Protein AF-A0A5K1EYT5-F1 (afdb_monomer)

InterPro domains:
  IPR001404 Heat shock protein Hsp90 family [PTHR11528] (1-42)
  IPR036890 Histidine kinase/HSP90-like ATPase superfamily [G3DSA:3.30.565.10] (1-42)
  IPR036890 Histidine kinase/HSP90-like ATPase superfamily [SSF55874] (1-42)

Structure (mmCIF, N/CA/C/O backbone):
data_AF-A0A5K1EYT5-F1
#
_entry.id   AF-A0A5K1EYT5-F1
#
loop_
_atom_site.group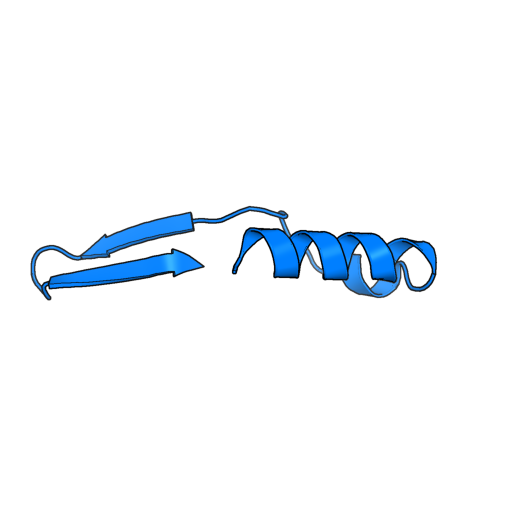_PDB
_atom_site.id
_atom_site.type_symbol
_atom_site.label_atom_id
_atom_site.label_alt_id
_atom_site.label_comp_id
_atom_site.label_asym_id
_atom_site.label_entity_id
_atom_site.label_seq_id
_atom_site.pdbx_PDB_ins_code
_atom_site.Cartn_x
_atom_site.Cartn_y
_atom_site.Cartn_z
_atom_site.occupancy
_atom_site.B_iso_or_equiv
_atom_site.auth_seq_id
_atom_site.auth_comp_id
_atom_site.auth_asym_id
_atom_site.auth_atom_id
_atom_site.pdbx_PDB_mod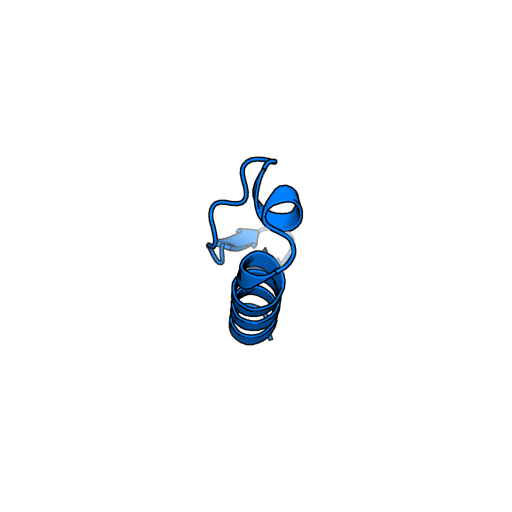el_num
ATOM 1 N N . ASN A 1 1 ? 6.589 -3.462 7.501 1.00 92.56 1 ASN A N 1
ATOM 2 C CA . ASN A 1 1 ? 6.506 -4.305 6.285 1.00 92.56 1 ASN A CA 1
ATOM 3 C C . ASN A 1 1 ? 5.871 -3.590 5.105 1.00 92.56 1 ASN A C 1
ATOM 5 O O . ASN A 1 1 ? 6.428 -3.695 4.027 1.00 92.56 1 ASN A O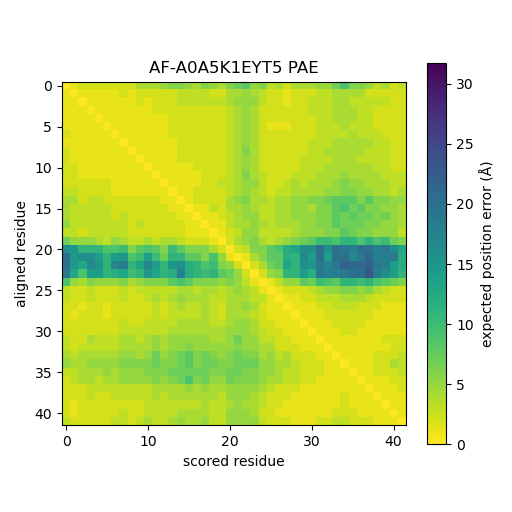 1
ATOM 9 N N . ALA A 1 2 ? 4.768 -2.852 5.280 1.00 94.88 2 ALA A N 1
ATOM 10 C CA . ALA A 1 2 ? 4.085 -2.191 4.162 1.00 94.88 2 ALA A CA 1
ATOM 11 C C . ALA A 1 2 ? 4.999 -1.270 3.318 1.00 94.88 2 ALA A C 1
ATOM 13 O O . ALA A 1 2 ? 5.022 -1.403 2.102 1.00 94.88 2 ALA A O 1
ATOM 14 N N . SER A 1 3 ? 5.859 -0.451 3.941 1.00 95.12 3 SER A N 1
ATOM 15 C CA . SER A 1 3 ? 6.817 0.403 3.204 1.00 95.12 3 SER A CA 1
ATOM 16 C C . SER A 1 3 ? 7.753 -0.382 2.274 1.00 95.12 3 SER A C 1
ATOM 18 O O . SER A 1 3 ? 7.932 0.001 1.127 1.00 95.12 3 SER A O 1
ATOM 20 N N . ASP A 1 4 ? 8.321 -1.497 2.744 1.00 96.50 4 ASP A N 1
ATOM 21 C CA . ASP A 1 4 ? 9.228 -2.335 1.941 1.00 96.50 4 ASP A CA 1
ATOM 22 C C . ASP A 1 4 ? 8.491 -3.014 0.774 1.00 96.50 4 ASP A C 1
ATOM 24 O O . ASP A 1 4 ? 9.041 -3.170 -0.314 1.00 96.50 4 ASP A O 1
ATOM 28 N N . ALA A 1 5 ? 7.217 -3.373 0.970 1.00 93.62 5 A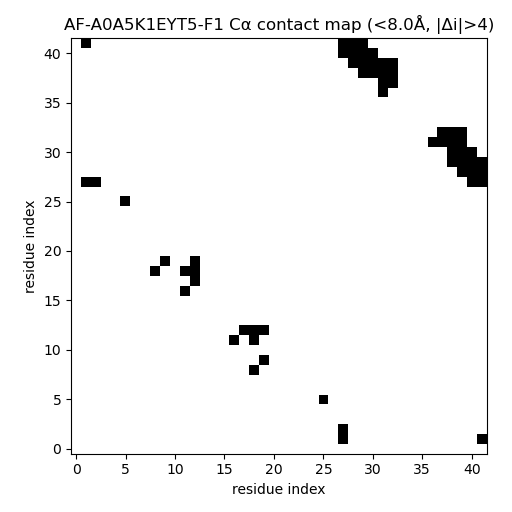LA A N 1
ATOM 29 C CA . ALA A 1 5 ? 6.379 -3.894 -0.105 1.00 93.62 5 ALA A CA 1
ATOM 30 C C . ALA A 1 5 ? 6.138 -2.837 -1.199 1.00 93.62 5 ALA A C 1
ATOM 32 O O . ALA A 1 5 ? 6.276 -3.148 -2.384 1.00 93.62 5 ALA A O 1
ATOM 33 N N . LEU A 1 6 ? 5.855 -1.588 -0.811 1.00 93.69 6 LEU A N 1
ATOM 34 C CA . LEU A 1 6 ? 5.701 -0.472 -1.750 1.00 93.69 6 LEU A CA 1
ATOM 35 C C . LEU A 1 6 ? 7.011 -0.167 -2.489 1.00 93.69 6 LEU A C 1
ATOM 37 O O . LEU A 1 6 ? 7.003 0.020 -3.706 1.00 93.69 6 LEU A O 1
ATOM 41 N N . ASP A 1 7 ? 8.147 -0.172 -1.789 1.00 93.69 7 ASP A N 1
ATOM 42 C CA . ASP A 1 7 ? 9.455 0.060 -2.409 1.00 93.69 7 ASP A CA 1
ATOM 43 C C . ASP A 1 7 ? 9.822 -1.029 -3.420 1.00 93.69 7 ASP A C 1
ATOM 45 O O . ASP A 1 7 ? 10.299 -0.716 -4.514 1.00 93.69 7 ASP A O 1
ATOM 49 N N . LYS A 1 8 ? 9.546 -2.300 -3.111 1.00 94.38 8 LYS A N 1
ATOM 50 C CA . LYS A 1 8 ? 9.746 -3.412 -4.051 1.00 94.38 8 LYS A CA 1
ATOM 51 C C . LYS A 1 8 ? 8.879 -3.273 -5.296 1.00 94.38 8 LYS A C 1
ATOM 53 O O . LYS A 1 8 ? 9.386 -3.449 -6.403 1.00 94.38 8 LYS A O 1
ATOM 58 N N . LEU A 1 9 ? 7.600 -2.933 -5.129 1.00 92.75 9 LEU A N 1
ATOM 59 C CA . LEU A 1 9 ? 6.687 -2.721 -6.253 1.00 92.75 9 LEU A CA 1
ATOM 60 C C . LEU A 1 9 ? 7.177 -1.576 -7.150 1.00 92.75 9 LEU A C 1
ATOM 62 O O . LEU A 1 9 ? 7.281 -1.733 -8.367 1.00 92.75 9 LEU A O 1
ATOM 66 N N . ARG A 1 10 ? 7.565 -0.451 -6.543 1.00 91.19 10 ARG A N 1
ATOM 67 C CA . ARG A 1 10 ? 8.122 0.705 -7.250 1.00 91.19 10 ARG A CA 1
ATOM 68 C C . ARG A 1 10 ? 9.422 0.360 -7.974 1.00 91.19 10 ARG A C 1
ATOM 70 O O . ARG A 1 10 ? 9.594 0.764 -9.120 1.00 91.19 10 ARG A O 1
ATOM 77 N N . PHE A 1 11 ? 10.314 -0.414 -7.362 1.00 94.38 11 PHE A N 1
ATOM 78 C CA . PHE A 1 11 ? 11.543 -0.864 -8.013 1.00 94.38 11 PHE A CA 1
ATOM 79 C C . PHE A 1 11 ? 11.258 -1.735 -9.247 1.00 94.38 11 PHE A C 1
ATOM 81 O O . PHE A 1 11 ? 11.801 -1.475 -10.318 1.00 94.38 11 PHE A O 1
ATOM 88 N N . LEU A 1 12 ? 10.367 -2.724 -9.127 1.00 94.06 12 LEU A N 1
ATOM 89 C CA . LEU A 1 12 ? 10.006 -3.618 -10.236 1.00 94.06 12 LEU A CA 1
ATOM 90 C C . LEU A 1 12 ? 9.309 -2.881 -11.387 1.00 94.06 12 LEU A C 1
ATOM 92 O O . LEU A 1 12 ? 9.499 -3.223 -12.553 1.00 94.06 12 LEU A O 1
ATOM 96 N N . SER A 1 13 ? 8.557 -1.826 -11.078 1.00 91.25 13 SER A N 1
ATOM 97 C CA . SER A 1 13 ? 7.869 -1.026 -12.093 1.00 91.25 13 SER A CA 1
ATOM 98 C C . SER A 1 13 ? 8.793 -0.297 -13.074 1.00 91.25 13 SER A C 1
ATOM 100 O O . SER A 1 13 ? 8.346 0.099 -14.148 1.00 91.25 13 SER A O 1
ATOM 102 N N . VAL A 1 14 ? 10.085 -0.153 -12.747 1.00 93.50 14 VAL A N 1
ATOM 103 C CA . VAL A 1 14 ? 11.083 0.447 -13.648 1.00 93.50 14 VAL A CA 1
ATOM 104 C C . VAL A 1 14 ? 11.229 -0.376 -14.930 1.00 93.50 14 VAL A C 1
ATOM 106 O O . VAL A 1 14 ? 11.421 0.188 -16.005 1.00 93.50 14 VAL A O 1
ATOM 109 N N . THR A 1 15 ? 11.134 -1.704 -14.826 1.00 95.62 15 THR A N 1
ATOM 110 C CA . THR A 1 15 ? 11.260 -2.629 -15.961 1.00 95.62 15 THR A CA 1
ATOM 111 C C . THR A 1 15 ? 9.925 -3.223 -16.402 1.00 95.62 15 THR A C 1
ATOM 113 O O . THR A 1 15 ? 9.821 -3.646 -17.550 1.00 95.62 15 THR A O 1
ATOM 116 N N . ALA A 1 16 ? 8.912 -3.217 -15.529 1.00 92.94 16 ALA A N 1
ATOM 117 C CA . ALA A 1 16 ? 7.554 -3.689 -15.807 1.00 92.94 16 ALA A CA 1
ATOM 118 C C . ALA A 1 16 ? 6.499 -2.625 -15.423 1.00 92.94 16 ALA A C 1
ATOM 120 O O . ALA A 1 16 ? 5.837 -2.750 -14.386 1.00 92.94 16 ALA A O 1
ATOM 121 N N . PRO A 1 17 ? 6.330 -1.551 -16.222 1.00 88.44 17 PRO A N 1
ATOM 122 C CA . PRO A 1 17 ? 5.435 -0.434 -15.895 1.00 88.44 17 PRO A CA 1
ATOM 123 C C . PRO A 1 17 ? 3.960 -0.830 -15.729 1.00 88.44 17 PRO A C 1
ATOM 125 O O . PRO A 1 17 ? 3.188 -0.119 -15.089 1.00 88.44 17 PRO A O 1
ATOM 128 N N . GLU A 1 18 ? 3.541 -1.960 -16.300 1.00 89.31 18 GLU A N 1
ATOM 129 C CA . GLU A 1 18 ? 2.212 -2.548 -16.129 1.00 89.31 18 GLU A CA 1
ATOM 130 C 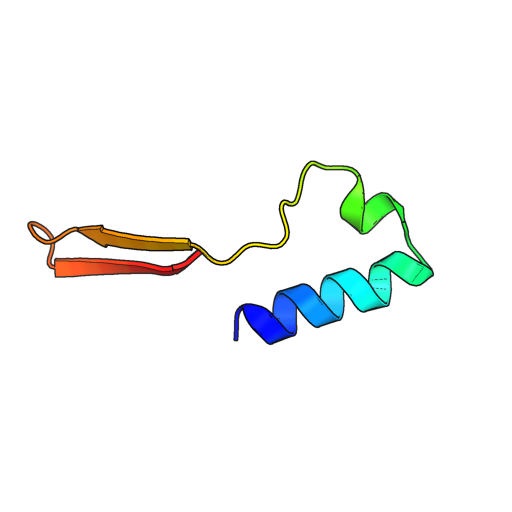C . GLU A 1 18 ? 1.868 -2.894 -14.679 1.00 89.31 18 GLU A C 1
ATOM 132 O O . GLU A 1 18 ? 0.692 -2.852 -14.329 1.00 89.31 18 GLU A O 1
ATOM 137 N N . LEU A 1 19 ? 2.868 -3.128 -13.823 1.00 86.00 19 LEU A N 1
ATOM 138 C CA . LEU A 1 19 ? 2.669 -3.399 -12.397 1.00 86.00 19 LEU A CA 1
ATOM 139 C C . LEU A 1 19 ? 2.093 -2.198 -11.622 1.00 86.00 19 LEU A C 1
ATOM 141 O O . LEU A 1 19 ? 1.625 -2.375 -10.503 1.00 86.00 19 LEU A O 1
ATOM 145 N N . LEU A 1 20 ? 2.114 -0.992 -12.204 1.00 84.12 20 LEU A N 1
ATOM 146 C CA . LEU A 1 20 ? 1.531 0.225 -11.622 1.00 84.12 20 LEU A CA 1
ATOM 147 C C . LEU A 1 20 ? 0.236 0.689 -12.312 1.00 84.12 20 LEU A C 1
ATOM 149 O O . LEU A 1 20 ? -0.346 1.685 -11.889 1.00 84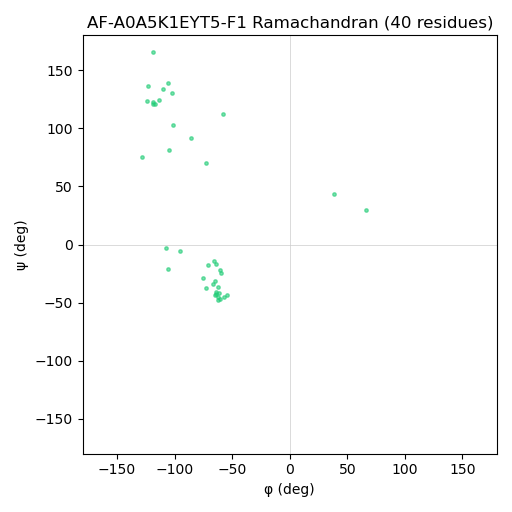.12 20 LEU A O 1
ATOM 153 N N . LYS A 1 21 ? -0.217 0.029 -13.391 1.00 70.81 21 LYS A N 1
ATOM 154 C CA . LYS A 1 21 ? -1.295 0.559 -14.255 1.00 70.81 21 LYS A CA 1
ATOM 155 C C . LYS A 1 21 ? -2.688 0.546 -13.624 1.00 70.81 21 LYS A C 1
ATOM 157 O O . LYS A 1 21 ? -3.557 1.276 -14.094 1.00 70.81 21 LYS A O 1
ATOM 162 N N . GLU A 1 22 ? -2.904 -0.228 -12.569 1.00 61.78 22 GLU A N 1
ATOM 163 C CA . GLU A 1 22 ? -4.183 -0.283 -11.862 1.00 61.78 22 GLU A CA 1
ATOM 164 C C . GLU A 1 22 ? -4.085 0.471 -10.536 1.00 61.78 22 GLU A C 1
ATOM 166 O O . GLU A 1 22 ? -3.855 -0.130 -9.499 1.00 61.78 22 GLU A O 1
ATOM 171 N N . ALA A 1 23 ? -4.222 1.800 -10.597 1.00 58.59 23 ALA A N 1
ATOM 172 C CA . ALA A 1 23 ? -4.631 2.675 -9.488 1.00 58.59 23 ALA A CA 1
ATOM 173 C C . ALA A 1 23 ? -4.085 2.331 -8.082 1.00 58.59 23 ALA A C 1
ATOM 175 O O . ALA A 1 23 ? -4.824 2.389 -7.100 1.00 58.59 23 ALA A O 1
ATOM 176 N N . VAL A 1 24 ? -2.800 1.990 -7.964 1.00 64.75 24 VAL A N 1
ATOM 177 C CA . VAL A 1 24 ? -2.164 1.849 -6.654 1.00 64.75 24 VAL A CA 1
ATOM 178 C C . VAL A 1 24 ? -1.692 3.234 -6.240 1.00 64.75 24 VAL A C 1
ATOM 180 O O . VAL A 1 24 ? -0.582 3.650 -6.576 1.00 64.75 24 VAL A O 1
ATOM 183 N N . ASP A 1 25 ? -2.537 3.962 -5.512 1.00 81.25 25 ASP A N 1
ATOM 184 C CA . ASP A 1 25 ? -2.006 4.980 -4.614 1.00 81.25 25 ASP A CA 1
ATOM 185 C C . ASP A 1 25 ? -1.066 4.238 -3.657 1.00 81.25 25 ASP A C 1
ATOM 187 O O . ASP A 1 25 ? -1.491 3.365 -2.903 1.00 81.25 25 ASP A O 1
ATOM 191 N N . LEU A 1 26 ? 0.240 4.501 -3.767 1.00 88.56 26 LEU A N 1
ATOM 192 C CA . LEU A 1 26 ? 1.263 3.896 -2.913 1.00 88.56 26 LEU A CA 1
ATOM 193 C C . LEU A 1 26 ? 1.172 4.522 -1.517 1.00 88.56 26 LEU A C 1
ATOM 195 O O . LEU A 1 26 ? 2.025 5.316 -1.118 1.00 88.56 26 LEU A O 1
ATOM 199 N N . ASP A 1 27 ? 0.104 4.202 -0.797 1.00 92.44 27 ASP A N 1
ATOM 200 C CA . ASP A 1 27 ? -0.157 4.655 0.555 1.00 92.44 27 ASP A CA 1
ATOM 201 C C . ASP A 1 27 ? -0.235 3.488 1.538 1.00 92.44 27 ASP A C 1
ATOM 203 O O . ASP A 1 27 ? -0.253 2.315 1.173 1.00 92.44 27 ASP A O 1
ATOM 207 N N . ILE A 1 28 ? -0.165 3.839 2.819 1.00 94.00 28 ILE A N 1
ATOM 208 C CA . ILE A 1 28 ? -0.385 2.913 3.921 1.00 94.00 28 ILE A CA 1
ATOM 209 C C . ILE A 1 28 ? -1.498 3.524 4.755 1.00 94.00 28 ILE A C 1
ATOM 211 O O . ILE A 1 28 ? -1.381 4.661 5.225 1.00 94.00 28 ILE A O 1
ATOM 215 N N . ARG A 1 29 ? -2.576 2.776 4.954 1.00 95.25 29 ARG A N 1
ATOM 216 C CA . ARG A 1 29 ? -3.762 3.209 5.689 1.00 95.25 29 ARG A CA 1
ATOM 217 C C . ARG A 1 29 ? -3.849 2.447 6.992 1.00 95.25 29 ARG A C 1
ATOM 219 O O . ARG A 1 29 ? -3.707 1.232 7.029 1.00 95.25 29 ARG A O 1
ATOM 226 N N . ILE A 1 30 ? -4.109 3.174 8.072 1.00 96.75 30 ILE A N 1
ATOM 227 C CA . ILE A 1 30 ? -4.330 2.594 9.395 1.00 96.75 30 ILE A CA 1
ATOM 228 C C . ILE A 1 30 ? -5.739 2.974 9.827 1.00 96.75 30 ILE A C 1
ATOM 230 O O . ILE A 1 30 ? -6.076 4.155 9.911 1.00 96.75 30 ILE A O 1
ATOM 234 N N . GLN A 1 31 ? -6.562 1.968 10.091 1.00 97.81 31 GLN A N 1
ATOM 235 C CA . GLN A 1 31 ? -7.941 2.116 10.537 1.00 97.81 31 GLN A CA 1
ATOM 236 C C . GLN A 1 31 ? -8.121 1.373 11.856 1.00 97.81 31 GLN A C 1
ATOM 238 O O . GLN A 1 31 ? -7.647 0.252 12.015 1.00 97.81 31 GLN A O 1
ATOM 243 N N . SER A 1 32 ? -8.809 1.996 12.809 1.00 97.62 32 SER A N 1
ATOM 244 C CA . SER A 1 32 ? -9.123 1.379 14.097 1.00 97.62 32 SER A CA 1
ATOM 245 C C . SER A 1 32 ? -10.625 1.169 14.232 1.00 97.62 32 SER A C 1
ATOM 247 O O . SER A 1 32 ? -11.382 2.139 14.174 1.00 97.62 32 SER A O 1
ATOM 249 N N . ASP A 1 33 ? -11.029 -0.064 14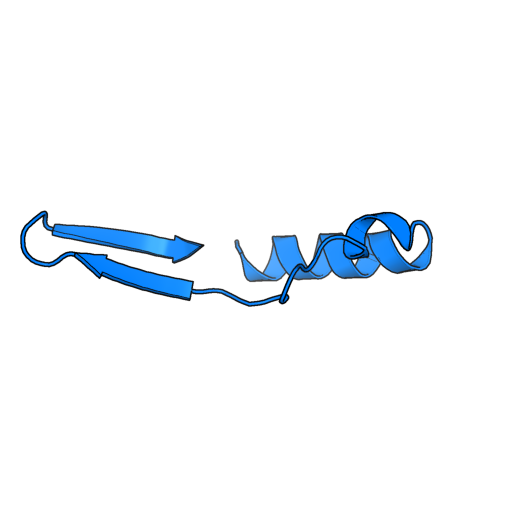.493 1.00 97.50 33 ASP A N 1
ATOM 250 C CA . ASP A 1 33 ? -12.367 -0.432 14.935 1.00 97.50 33 ASP A CA 1
ATOM 251 C C . ASP A 1 33 ? -12.319 -0.670 16.448 1.00 97.50 33 ASP A C 1
ATOM 253 O O . ASP A 1 33 ? -11.801 -1.678 16.934 1.00 97.50 33 ASP A O 1
ATOM 257 N N . LYS A 1 34 ? -12.808 0.312 17.208 1.00 95.75 34 LYS A N 1
ATOM 258 C CA . LYS A 1 34 ? -12.753 0.286 18.675 1.00 95.75 34 LYS A CA 1
ATOM 259 C C . LYS A 1 34 ? -13.772 -0.666 19.284 1.00 95.75 34 LYS A C 1
ATOM 261 O O . LYS A 1 34 ? -13.503 -1.196 20.357 1.00 95.75 34 LYS A O 1
ATOM 266 N N . ASP A 1 35 ? -14.897 -0.877 18.612 1.00 97.44 35 ASP A N 1
ATOM 267 C CA . ASP A 1 35 ? -15.985 -1.704 19.124 1.00 97.44 35 ASP A CA 1
ATOM 268 C C . ASP A 1 35 ? -15.594 -3.183 19.067 1.00 97.44 35 ASP A C 1
ATOM 270 O O . ASP A 1 35 ? -15.856 -3.938 20.001 1.00 97.44 35 ASP A O 1
ATOM 274 N N . ASN A 1 36 ? -14.872 -3.570 18.012 1.00 97.38 36 ASN A N 1
ATOM 275 C CA . ASN A 1 36 ? -14.356 -4.927 17.842 1.00 97.38 36 ASN A CA 1
ATOM 276 C C . ASN A 1 36 ? -12.907 -5.102 18.328 1.00 97.38 36 ASN A C 1
ATOM 278 O O . ASN A 1 36 ? -12.387 -6.218 18.331 1.00 97.38 36 ASN A O 1
ATOM 282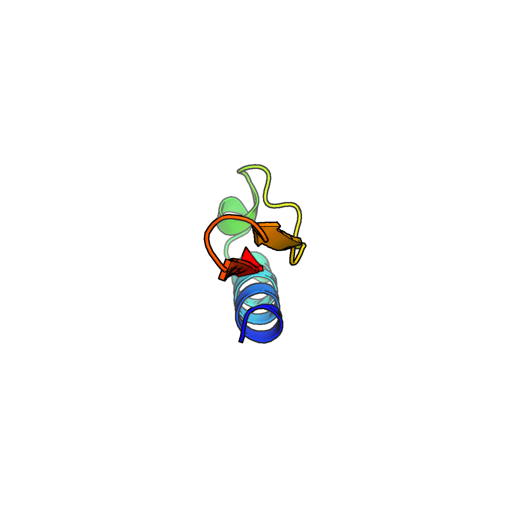 N N . GLY A 1 37 ? -12.238 -4.018 18.735 1.00 97.19 37 GLY A N 1
ATOM 283 C CA . GLY A 1 37 ? -10.843 -4.045 19.182 1.00 97.19 37 GLY A CA 1
ATOM 284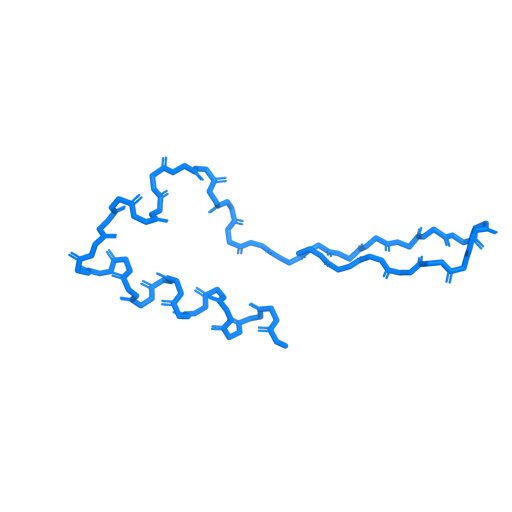 C C . GLY A 1 37 ? -9.847 -4.403 18.072 1.00 97.19 37 GLY A C 1
ATOM 285 O O . GLY A 1 37 ? -8.807 -5.000 18.352 1.00 97.19 37 GLY A O 1
ATOM 286 N N . ILE A 1 38 ? -10.159 -4.066 16.817 1.00 98.31 38 ILE A N 1
ATOM 287 C CA . ILE A 1 38 ? -9.369 -4.417 15.631 1.00 98.31 38 ILE A CA 1
ATOM 288 C C . ILE A 1 38 ? -8.627 -3.185 15.112 1.00 98.31 38 ILE A C 1
ATOM 290 O O . ILE A 1 38 ? -9.172 -2.086 15.029 1.00 98.31 38 ILE A O 1
ATOM 294 N N . ILE A 1 39 ? -7.372 -3.378 14.711 1.00 97.69 39 ILE A N 1
ATOM 295 C CA . ILE A 1 39 ? -6.607 -2.394 13.943 1.00 97.69 39 ILE A CA 1
ATOM 296 C C . ILE A 1 39 ? -6.289 -3.014 12.587 1.00 97.69 39 ILE A C 1
ATOM 298 O O . ILE A 1 39 ? -5.631 -4.052 12.514 1.00 97.69 39 ILE A O 1
ATOM 302 N N . THR A 1 40 ? -6.738 -2.360 11.523 1.00 97.88 40 THR A N 1
ATOM 303 C CA . THR A 1 40 ? -6.488 -2.754 10.138 1.00 97.88 40 THR A CA 1
ATOM 304 C C . THR A 1 40 ? -5.399 -1.869 9.554 1.00 97.88 40 THR A C 1
ATOM 306 O O . THR A 1 40 ? -5.460 -0.643 9.661 1.00 97.88 40 THR A O 1
ATOM 309 N N . ILE A 1 41 ? -4.405 -2.498 8.930 1.00 97.00 41 ILE A N 1
ATOM 310 C CA . ILE A 1 41 ? -3.336 -1.830 8.188 1.00 97.00 41 ILE A CA 1
ATOM 311 C C . ILE A 1 41 ? -3.433 -2.320 6.745 1.00 97.00 41 ILE A C 1
ATOM 313 O O . ILE A 1 41 ? -3.399 -3.530 6.518 1.00 97.00 41 ILE A O 1
ATOM 317 N N . THR A 1 42 ? -3.599 -1.402 5.797 1.00 92.75 42 THR A N 1
ATOM 318 C CA . THR A 1 42 ? -3.649 -1.672 4.350 1.00 92.75 42 THR A CA 1
ATOM 319 C C . THR A 1 42 ? -2.495 -0.964 3.674 1.00 92.75 42 THR A C 1
ATOM 321 O O . THR A 1 42 ? -2.259 0.206 4.044 1.00 92.75 42 THR A O 1
#

Mean predicted aligned error: 3.87 Å

Sequence (42 aa):
NASDALDKLRFLSVTAPELLKEAVDLDIRIQSDKDNGIITIT

pLDDT: mean 90.87, std 9.58, range [58.59, 98.31]

Organism: NCBI:txid210225

Nearest PDB structures (foldseek):
  4akr-assembly2_D  TM=3.927E-01  e=9.178E-01  Dictyostelium discoideum AX2
  1izn-assembly1_B  TM=3.835E-01  e=1.397E+00  Gallus gallus
  7ds6-assembly1_B  TM=4.060E-01  e=2.280E+00  Gallus gallus

Secondary structure (DSSP, 8-state):
-HHHHHHHHHHHTTT-GGGGTTT------EEEETTTTEEEE-

Radius of gyration: 13.81 Å; Cα contacts (8 Å, |Δi|>4): 30; chains: 1; bounding box: 28×10×35 Å

Foldseek 3Di:
DLVVVLVVLVVVCVVVVVSVPPDPPSDWDWDADVVVRDIDID

Solvent-accessible surface area (backbone atoms only — not comparable to full-atom values): 2775 Å² total; per-residue (Å²): 110,69,68,61,54,50,52,51,52,58,58,51,27,76,82,39,58,73,80,57,69,74,83,66,76,92,67,77,48,79,46,78,43,76,92,81,71,44,75,50,76,86